Protein AF-A0AAD3VQ80-F1 (afdb_monomer)

pLDDT: mean 90.01, std 14.33, range [33.12, 98.69]

Sequence (110 aa):
SYTSGEGLGMPLVVLVNGGSASASEILAGAIQDREVGPLVGTTTFGKGLVQGAYTLEDGSVVKVTVAEYLTPNGRAINGVGLEPDFFVEGDEAQLDKAIELARAALQKGA

Radius of gyration: 17.24 Å; Cα contacts (8 Å, |Δi|>4): 193; chains: 1; bounding box: 46×36×46 Å

Nearest PDB structures (foldseek):
  8sxe-assembly1_B  TM=8.745E-01  e=1.201E-08  Pseudomonas aeruginosa
  8sxf-assembly1_B  TM=8.715E-01  e=9.259E-09  Pseudomonas aeruginosa
  8sxf-assembly1_A  TM=7.511E-01  e=2.211E-09  Pseudomonas aeruginosa
  4c2g-assembly1_A-2  TM=9.027E-01  e=7.433E-08  Bacillus subtilis subsp. subtilis str. 168
  4c2c-assembly1_A  TM=9.056E-01  e=1.029E-07  Bacillus subtilis subsp. subtilis str. 168

Secondary structure (DSSP, 8-state):
--------SS---EEE-TT--THHHHHHHHHHHTTSS-EEES------EEEEEEE-TTS-EEEEEEEE-B-TT--B-TTT-PPPSEE--SHHHHHHHHHHHHHHHHHH--

Solvent-accessible surface area (backbone atoms only — not comparable to full-atom values): 6327 Å² total; per-residue (Å²): 135,96,81,80,74,76,66,90,86,59,71,47,64,42,82,45,29,60,83,36,44,39,72,56,44,53,50,51,37,39,33,44,68,66,70,58,26,53,33,33,10,38,49,23,52,17,46,20,68,42,70,48,78,45,75,46,97,88,71,50,74,49,78,42,80,78,49,72,50,57,29,85,82,64,48,68,25,55,83,65,20,51,79,37,80,40,79,36,77,58,72,66,56,29,51,53,52,42,52,55,52,37,53,54,45,53,62,70,76,104

Mean predicted aligned error: 5.68 Å

Structure (mmCIF, N/CA/C/O backbone):
data_AF-A0AAD3VQ80-F1
#
_entry.id   AF-A0AAD3VQ80-F1
#
loop_
_atom_site.group_PDB
_atom_site.id
_atom_site.type_symbol
_atom_site.label_atom_id
_atom_site.label_alt_id
_atom_site.label_comp_id
_atom_site.label_asym_id
_atom_site.label_entity_id
_atom_site.label_seq_id
_atom_site.pdbx_PDB_ins_code
_atom_site.Cartn_x
_atom_site.Cartn_y
_atom_site.Cartn_z
_atom_site.occupancy
_atom_site.B_iso_or_equiv
_atom_site.auth_seq_id
_atom_site.auth_comp_id
_atom_site.auth_asym_id
_atom_site.auth_atom_id
_atom_site.pdbx_PDB_model_num
ATOM 1 N N . SER A 1 1 ? -3.872 -24.214 -2.250 1.00 34.94 1 SER A N 1
ATOM 2 C CA . SER A 1 1 ? -5.035 -23.334 -2.035 1.00 34.94 1 SER A CA 1
ATOM 3 C C . SER A 1 1 ? -4.625 -22.307 -0.994 1.00 34.94 1 SER A C 1
ATOM 5 O O . SER A 1 1 ? -4.386 -22.705 0.135 1.00 34.94 1 SER A O 1
ATOM 7 N N . TYR A 1 2 ? -4.396 -21.045 -1.376 1.00 33.12 2 TYR A N 1
ATOM 8 C CA . TYR A 1 2 ? -3.839 -19.996 -0.494 1.00 33.12 2 TYR A CA 1
ATOM 9 C C . TYR A 1 2 ? -4.918 -19.033 0.036 1.00 33.12 2 TYR A C 1
ATOM 11 O O . TYR A 1 2 ? -4.643 -17.875 0.339 1.00 33.12 2 TYR A O 1
ATOM 19 N N . THR A 1 3 ? -6.171 -19.482 0.106 1.00 37.81 3 THR A N 1
ATOM 20 C CA . THR A 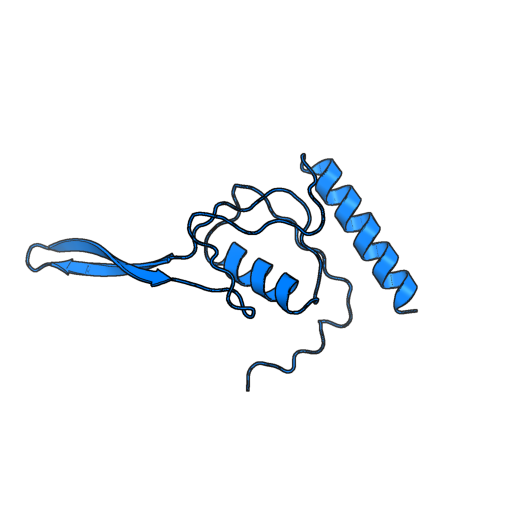1 3 ? -7.329 -18.624 0.400 1.00 37.81 3 THR A CA 1
ATOM 21 C C . THR A 1 3 ? -8.288 -19.280 1.383 1.00 37.81 3 THR A C 1
ATOM 23 O O . THR A 1 3 ? -9.458 -19.494 1.084 1.00 37.81 3 THR A O 1
ATOM 26 N N . SER A 1 4 ? -7.781 -19.596 2.568 1.00 40.44 4 SER A N 1
ATOM 27 C CA . SER A 1 4 ? -8.604 -19.848 3.754 1.00 40.44 4 SER A CA 1
ATOM 28 C C . SER A 1 4 ? -7.808 -19.457 4.999 1.00 40.44 4 SER A C 1
ATOM 30 O O . SER A 1 4 ? -7.483 -20.292 5.836 1.00 40.44 4 SER A O 1
ATOM 32 N N . GLY A 1 5 ? -7.379 -18.199 5.063 1.00 46.38 5 GLY A N 1
ATOM 33 C CA . GLY A 1 5 ? -6.947 -17.630 6.329 1.00 46.38 5 GLY A CA 1
ATOM 34 C C . GLY A 1 5 ? -8.177 -17.030 6.977 1.00 46.38 5 GLY A C 1
ATOM 35 O O . GLY A 1 5 ? -8.582 -15.943 6.576 1.00 46.38 5 GLY A O 1
ATOM 36 N N . GLU A 1 6 ? -8.771 -17.721 7.951 1.00 58.44 6 GLU A N 1
ATOM 37 C CA . GLU A 1 6 ? -9.395 -16.983 9.049 1.00 58.44 6 GLU A CA 1
ATOM 38 C C . GLU A 1 6 ? -8.351 -15.949 9.499 1.00 58.44 6 GLU A C 1
ATOM 40 O O . GLU A 1 6 ? -7.162 -16.277 9.600 1.00 58.44 6 GLU A O 1
ATOM 45 N N . GLY A 1 7 ? -8.745 -14.680 9.650 1.00 59.50 7 GLY A N 1
ATOM 46 C CA . GLY A 1 7 ? -7.839 -13.655 10.173 1.00 59.50 7 GLY A CA 1
ATOM 47 C C . GLY A 1 7 ? -7.192 -14.131 11.479 1.00 59.50 7 GLY A C 1
ATOM 48 O O . GLY A 1 7 ? -7.654 -15.092 12.086 1.00 59.50 7 GLY A O 1
ATOM 49 N N . LEU A 1 8 ? -6.136 -13.462 11.948 1.00 68.06 8 LEU A N 1
ATOM 50 C CA . LEU A 1 8 ? -5.342 -13.877 13.123 1.00 68.06 8 LEU A CA 1
ATOM 51 C C . LEU A 1 8 ? -6.133 -14.010 14.453 1.00 68.06 8 LEU A C 1
ATOM 53 O O . LEU A 1 8 ? -5.525 -14.168 15.506 1.00 68.06 8 LEU A O 1
ATOM 57 N N . GLY A 1 9 ? -7.466 -13.905 14.444 1.00 74.12 9 GLY A N 1
ATOM 58 C CA . GLY A 1 9 ? -8.322 -13.880 15.628 1.00 74.12 9 GLY A CA 1
ATOM 59 C C . GLY A 1 9 ? -8.123 -12.614 16.457 1.00 74.12 9 GLY A C 1
ATOM 60 O O . GLY A 1 9 ? -8.531 -12.555 17.612 1.00 74.12 9 GLY A O 1
ATOM 61 N N . MET A 1 10 ? -7.460 -11.609 15.883 1.00 83.00 10 MET A N 1
ATOM 62 C CA . MET A 1 10 ? -7.066 -10.374 16.542 1.00 83.00 10 MET A CA 1
ATOM 63 C C . MET A 1 10 ? -7.409 -9.188 15.640 1.00 83.00 10 MET A C 1
ATOM 65 O O . MET A 1 10 ? -7.295 -9.309 14.416 1.00 83.00 10 MET A O 1
ATOM 69 N N . PRO A 1 11 ? -7.787 -8.035 16.217 1.00 89.19 11 PRO A N 1
ATOM 70 C CA . PRO A 1 11 ? -7.934 -6.811 15.450 1.00 89.19 11 PRO A CA 1
ATOM 71 C C . PRO A 1 11 ? -6.638 -6.455 14.730 1.00 89.19 11 PRO A C 1
ATOM 73 O O . PRO A 1 11 ? -5.563 -6.438 15.333 1.00 89.19 11 PRO A O 1
ATOM 76 N N . LEU A 1 12 ? -6.770 -6.108 13.457 1.00 92.69 12 LEU A N 1
ATOM 77 C CA . LEU A 1 12 ? -5.693 -5.618 12.617 1.00 92.69 12 LEU A CA 1
ATOM 78 C C . LEU A 1 12 ? -6.094 -4.253 12.065 1.00 92.69 12 LEU A C 1
ATOM 80 O O . LEU A 1 12 ? -7.188 -4.103 11.532 1.00 92.69 12 LEU A O 1
ATOM 84 N N . VAL A 1 13 ? -5.198 -3.278 12.173 1.00 96.38 13 VAL A N 1
ATOM 85 C CA . VAL A 1 13 ? -5.283 -1.983 11.489 1.00 96.38 13 VAL A CA 1
ATOM 86 C C . VAL A 1 13 ? -3.917 -1.721 10.873 1.00 96.38 13 VAL A C 1
ATOM 88 O O . VAL A 1 13 ? -2.899 -1.955 11.526 1.00 96.38 13 VAL A O 1
ATOM 91 N N . VAL A 1 14 ? -3.880 -1.266 9.623 1.00 97.44 14 VAL A N 1
ATOM 92 C CA . VAL A 1 14 ? -2.628 -1.021 8.899 1.00 97.44 14 VAL A CA 1
ATOM 93 C C . VAL A 1 14 ? -2.471 0.473 8.659 1.00 97.44 14 VAL A C 1
ATOM 95 O O . VAL A 1 14 ? -3.343 1.108 8.072 1.00 97.44 14 VAL A O 1
ATOM 98 N N . LEU A 1 15 ? -1.345 1.028 9.104 1.00 98.31 15 LEU A N 1
ATOM 99 C CA . LEU A 1 15 ? -0.995 2.419 8.836 1.00 98.31 15 LEU A CA 1
ATOM 100 C C . LEU A 1 15 ? -0.302 2.536 7.478 1.00 98.31 15 LEU A C 1
ATOM 102 O O . LEU A 1 15 ? 0.620 1.769 7.187 1.00 98.31 15 LEU A O 1
ATOM 106 N N . VAL A 1 16 ? -0.737 3.493 6.661 1.00 98.38 16 VAL A N 1
ATOM 107 C CA . VAL A 1 16 ? -0.196 3.744 5.321 1.00 98.38 16 VAL A CA 1
ATOM 108 C C . VAL A 1 16 ? 0.018 5.232 5.070 1.00 98.38 16 VAL A C 1
ATOM 110 O O . VAL A 1 16 ? -0.651 6.092 5.639 1.00 98.38 16 VAL A O 1
ATOM 113 N N . ASN A 1 17 ? 0.966 5.553 4.197 1.00 98.00 17 ASN A N 1
ATOM 114 C CA . ASN A 1 17 ? 1.219 6.927 3.777 1.00 98.00 17 ASN A CA 1
ATOM 115 C C . ASN A 1 17 ? 1.824 6.983 2.368 1.00 98.00 17 ASN A C 1
ATOM 117 O O . ASN A 1 17 ? 2.148 5.950 1.781 1.00 98.00 17 ASN A O 1
ATOM 121 N N . GLY A 1 18 ? 2.083 8.192 1.865 1.00 97.50 18 GLY A N 1
ATOM 122 C CA . GLY A 1 18 ? 2.717 8.409 0.556 1.00 97.50 18 GLY A CA 1
ATOM 123 C C . GLY A 1 18 ? 4.132 7.829 0.390 1.00 97.50 18 GLY A C 1
ATOM 124 O O . GLY A 1 18 ? 4.636 7.776 -0.726 1.00 97.50 18 GLY A O 1
ATOM 125 N N . GLY A 1 19 ? 4.785 7.371 1.465 1.00 96.69 19 GLY A N 1
ATOM 126 C CA . GLY A 1 19 ? 6.044 6.615 1.405 1.00 96.69 19 GLY A CA 1
ATOM 127 C C . GLY A 1 19 ? 5.857 5.097 1.276 1.00 96.69 19 GLY A C 1
ATOM 128 O O . GLY A 1 19 ? 6.812 4.373 0.993 1.00 96.69 19 GLY A O 1
ATOM 129 N N . SER A 1 20 ? 4.637 4.599 1.476 1.00 97.44 20 SER A N 1
ATOM 130 C CA . SER A 1 20 ? 4.296 3.183 1.348 1.00 97.44 20 SER A CA 1
ATOM 131 C C . SER A 1 20 ? 4.260 2.803 -0.129 1.00 97.44 20 SER A C 1
ATOM 133 O O . SER A 1 20 ? 3.442 3.320 -0.884 1.00 97.44 20 SER A O 1
ATOM 135 N N . ALA A 1 21 ? 5.168 1.922 -0.552 1.00 96.56 21 ALA A N 1
ATOM 136 C CA . ALA A 1 21 ? 5.371 1.596 -1.960 1.00 96.56 21 ALA A CA 1
ATOM 137 C C . ALA A 1 21 ? 5.641 0.097 -2.181 1.00 96.56 21 ALA A C 1
ATOM 139 O O . ALA A 1 21 ? 6.215 -0.572 -1.317 1.00 96.56 21 ALA A O 1
ATOM 140 N N . SER A 1 22 ? 5.343 -0.416 -3.378 1.00 93.88 22 SER A N 1
ATOM 141 C CA . SER A 1 22 ? 5.713 -1.773 -3.811 1.00 93.88 22 SER A CA 1
ATOM 142 C C . SER A 1 22 ? 5.055 -2.857 -2.947 1.00 93.88 22 SER A C 1
ATOM 144 O O . SER A 1 22 ? 3.841 -2.852 -2.765 1.00 93.88 22 SER A O 1
ATOM 146 N N . ALA A 1 23 ? 5.828 -3.800 -2.403 1.00 93.25 23 ALA A N 1
ATOM 147 C CA . ALA A 1 23 ? 5.324 -4.915 -1.606 1.00 93.25 23 ALA A CA 1
ATOM 148 C C . ALA A 1 23 ? 4.400 -4.484 -0.452 1.00 93.25 23 ALA A C 1
ATOM 150 O O . ALA A 1 23 ? 3.434 -5.189 -0.164 1.00 93.25 23 ALA A O 1
ATOM 151 N N . SER A 1 24 ? 4.649 -3.322 0.165 1.00 95.88 24 SER A N 1
ATOM 152 C CA . SER A 1 24 ? 3.780 -2.783 1.218 1.00 95.88 24 SER A CA 1
ATOM 153 C C . SER A 1 24 ? 2.378 -2.463 0.701 1.00 95.88 24 SER A C 1
ATOM 155 O O . SER A 1 24 ? 1.402 -2.724 1.394 1.00 95.88 24 SER A O 1
ATOM 157 N N . GLU A 1 25 ? 2.262 -1.960 -0.530 1.00 96.75 25 GLU A N 1
ATOM 158 C CA . GLU A 1 25 ? 0.969 -1.689 -1.165 1.00 96.75 25 GLU A CA 1
ATOM 159 C C . GLU A 1 25 ? 0.269 -2.994 -1.536 1.00 96.75 25 GLU A C 1
ATOM 161 O O . GLU A 1 25 ? -0.920 -3.145 -1.300 1.00 96.75 25 GLU A O 1
ATOM 166 N N . ILE A 1 26 ? 1.001 -3.991 -2.035 1.00 94.94 26 ILE A N 1
ATOM 167 C CA . ILE A 1 26 ? 0.416 -5.303 -2.352 1.00 94.94 26 ILE A CA 1
ATOM 168 C C . ILE A 1 26 ? -0.183 -5.941 -1.090 1.00 94.94 2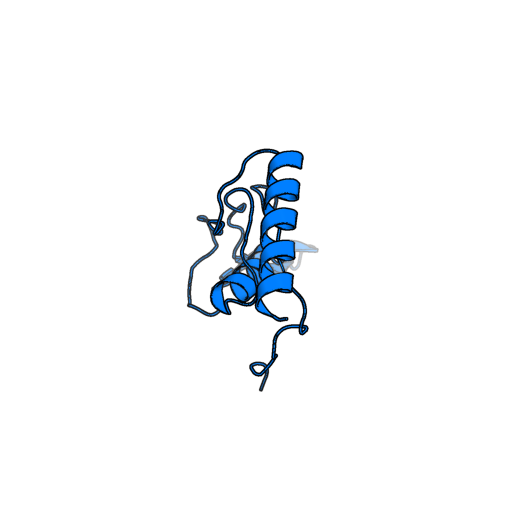6 ILE A C 1
ATOM 170 O O . ILE A 1 26 ? -1.307 -6.443 -1.120 1.00 94.94 26 ILE A O 1
ATOM 174 N N . LEU A 1 27 ? 0.548 -5.893 0.029 1.00 95.44 27 LEU A N 1
ATOM 175 C CA . LEU A 1 27 ? 0.079 -6.411 1.312 1.00 95.44 27 LEU A CA 1
ATOM 176 C C . LEU A 1 27 ? -1.122 -5.615 1.842 1.00 95.44 27 LEU A C 1
ATOM 178 O O . LEU A 1 27 ? -2.135 -6.217 2.193 1.00 95.44 27 LEU A O 1
ATOM 182 N N . ALA A 1 28 ? -1.026 -4.284 1.875 1.00 96.94 28 ALA A N 1
ATOM 183 C CA . ALA A 1 28 ? -2.102 -3.414 2.345 1.00 96.94 28 ALA A CA 1
ATOM 184 C C . ALA A 1 28 ? -3.379 -3.593 1.510 1.00 96.94 28 ALA A C 1
ATOM 186 O O . ALA A 1 28 ? -4.459 -3.779 2.063 1.00 96.94 28 ALA A O 1
ATO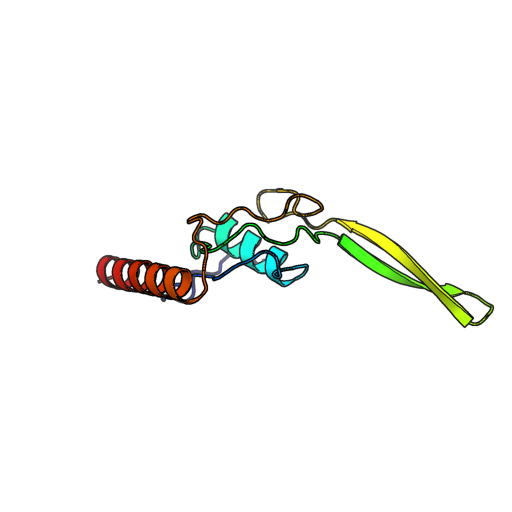M 187 N N . GLY A 1 29 ? -3.248 -3.641 0.183 1.00 96.12 29 GLY A N 1
ATOM 188 C CA . GLY A 1 29 ? -4.360 -3.868 -0.734 1.00 96.12 29 GLY A CA 1
ATOM 189 C C . GLY A 1 29 ? -4.998 -5.241 -0.547 1.00 96.12 29 GLY A C 1
ATOM 190 O O . GLY A 1 29 ? -6.217 -5.349 -0.582 1.00 96.12 29 GLY A O 1
ATOM 191 N N . ALA A 1 30 ? -4.209 -6.288 -0.284 1.00 94.75 30 ALA A N 1
ATOM 192 C CA . ALA A 1 30 ? -4.749 -7.613 0.011 1.00 94.75 30 ALA A CA 1
ATOM 193 C C . ALA A 1 30 ? -5.486 -7.676 1.358 1.00 94.75 30 ALA A C 1
ATOM 195 O O . ALA A 1 30 ? -6.505 -8.356 1.451 1.00 94.75 30 ALA A O 1
ATOM 196 N N . ILE A 1 31 ? -4.987 -6.978 2.383 1.00 94.31 31 ILE A N 1
ATOM 197 C CA . ILE A 1 31 ? -5.644 -6.868 3.693 1.00 94.31 31 ILE A CA 1
ATOM 198 C C . ILE A 1 31 ? -6.979 -6.125 3.559 1.00 94.31 31 ILE A C 1
ATOM 200 O O . ILE A 1 31 ? -7.992 -6.621 4.055 1.00 94.31 31 ILE A O 1
ATOM 204 N N . GLN A 1 32 ? -6.979 -4.996 2.843 1.00 94.81 32 GLN A N 1
ATOM 205 C CA . GLN A 1 32 ? -8.170 -4.187 2.582 1.00 94.81 32 GLN A CA 1
ATOM 206 C C . GLN A 1 32 ? -9.206 -4.966 1.759 1.00 94.81 32 GLN A C 1
ATOM 208 O O . GLN A 1 32 ? -10.354 -5.089 2.167 1.00 94.81 32 GLN A O 1
ATOM 213 N N . ASP A 1 33 ? -8.796 -5.572 0.639 1.00 94.88 33 ASP A N 1
ATOM 214 C CA . ASP A 1 33 ? -9.691 -6.310 -0.267 1.00 94.88 33 ASP A CA 1
ATOM 215 C C . ASP A 1 33 ? -10.334 -7.541 0.373 1.00 94.88 33 ASP A C 1
ATOM 217 O O . ASP A 1 33 ? -11.398 -7.981 -0.057 1.00 94.88 33 ASP A O 1
ATOM 221 N N . ARG A 1 34 ? -9.656 -8.137 1.357 1.00 92.25 34 ARG A N 1
ATOM 222 C CA . ARG A 1 34 ? -10.148 -9.296 2.108 1.00 92.25 34 ARG A CA 1
ATOM 223 C C . ARG A 1 34 ? -10.902 -8.902 3.373 1.00 92.25 34 ARG A C 1
ATOM 225 O O . ARG A 1 34 ? -11.276 -9.799 4.120 1.00 92.25 34 ARG A O 1
ATOM 232 N N . GLU A 1 35 ? -11.075 -7.604 3.624 1.00 90.62 35 GLU A N 1
ATOM 233 C CA . GLU A 1 35 ? -11.743 -7.066 4.812 1.00 90.62 35 GLU A CA 1
ATOM 234 C C . GLU A 1 35 ? -11.121 -7.577 6.131 1.00 90.62 35 GLU A C 1
ATOM 236 O O . GLU A 1 35 ? -11.790 -7.704 7.153 1.00 90.62 35 GLU A O 1
ATOM 241 N N . VAL A 1 36 ? -9.814 -7.882 6.122 1.00 90.31 36 VAL A N 1
ATOM 242 C CA . VAL A 1 36 ? -9.092 -8.416 7.297 1.00 90.31 36 VAL A CA 1
ATOM 243 C C . VAL A 1 36 ? -8.716 -7.298 8.275 1.00 90.31 36 VAL A C 1
ATOM 245 O O . VAL A 1 36 ? -8.567 -7.539 9.471 1.00 90.31 36 VAL A O 1
ATOM 248 N N . GLY A 1 37 ? -8.570 -6.069 7.783 1.00 92.31 37 GLY A N 1
ATOM 249 C CA . GLY A 1 37 ? -8.320 -4.882 8.595 1.00 92.31 37 GLY A CA 1
ATOM 250 C C . GLY A 1 37 ? -8.378 -3.609 7.749 1.00 92.31 37 GLY A C 1
ATOM 251 O O . GLY A 1 37 ? -8.070 -3.675 6.558 1.00 92.31 37 GLY A O 1
ATOM 252 N N . PRO A 1 38 ? -8.767 -2.458 8.325 1.00 96.06 38 PRO A N 1
ATOM 253 C CA . PRO A 1 38 ? -8.797 -1.206 7.590 1.00 96.06 38 PRO A CA 1
ATOM 254 C C . PRO A 1 38 ? -7.398 -0.606 7.434 1.00 96.06 38 PRO A C 1
ATOM 256 O O . PRO A 1 38 ? -6.515 -0.774 8.286 1.00 96.06 38 PRO A O 1
ATOM 259 N N . LEU A 1 39 ? -7.234 0.158 6.363 1.00 98.12 39 LEU A N 1
ATOM 260 C CA . LEU A 1 39 ? -6.119 1.059 6.136 1.00 98.12 39 LEU A CA 1
ATOM 261 C C . LEU A 1 39 ? -6.428 2.431 6.746 1.00 98.12 39 LEU A C 1
ATOM 263 O O . LEU A 1 39 ? -7.496 3.003 6.522 1.00 98.12 39 LEU A O 1
ATOM 267 N N . VAL A 1 40 ? -5.470 2.981 7.487 1.00 98.69 40 VAL A N 1
ATOM 268 C CA . VAL A 1 40 ? -5.545 4.323 8.076 1.00 98.69 40 VAL A CA 1
ATOM 269 C C . VAL A 1 40 ? -4.335 5.123 7.621 1.00 98.69 40 VAL A C 1
ATOM 271 O O . VAL A 1 40 ? -3.203 4.664 7.754 1.00 98.69 40 VAL A O 1
ATOM 274 N N . GLY A 1 41 ? -4.566 6.330 7.117 1.00 98.50 41 GLY A N 1
ATOM 275 C CA . GLY A 1 41 ? -3.496 7.277 6.840 1.00 98.50 41 GLY A CA 1
ATOM 276 C C . GLY A 1 41 ? -3.696 8.061 5.559 1.00 98.50 41 GLY A C 1
ATOM 277 O O . GLY A 1 41 ? -4.756 8.647 5.378 1.00 98.50 41 GLY A O 1
ATOM 278 N N . THR A 1 42 ? -2.699 8.111 4.679 1.00 98.56 42 THR A N 1
ATOM 279 C CA . THR A 1 42 ? -2.804 8.830 3.394 1.00 98.56 42 THR A CA 1
ATOM 280 C C . THR A 1 42 ? -2.601 7.898 2.207 1.00 98.56 42 THR A C 1
ATOM 282 O O . THR A 1 42 ? -2.098 6.784 2.365 1.00 98.56 42 THR A O 1
ATOM 285 N N . THR A 1 43 ? -3.010 8.344 1.015 1.00 98.25 43 THR A N 1
ATOM 286 C CA . THR A 1 43 ? -2.856 7.573 -0.225 1.00 98.25 43 THR A CA 1
ATOM 287 C C . THR A 1 43 ? -1.410 7.120 -0.413 1.00 98.25 43 THR A C 1
ATOM 289 O O . THR A 1 43 ? -0.476 7.908 -0.238 1.00 98.25 43 THR A O 1
ATOM 292 N N . THR A 1 44 ? -1.227 5.842 -0.749 1.00 98.31 44 THR A N 1
ATOM 293 C CA . THR A 1 44 ? 0.105 5.253 -0.942 1.00 98.31 44 THR A CA 1
ATOM 294 C C . THR A 1 44 ? 0.783 5.754 -2.216 1.00 98.31 44 THR A C 1
ATOM 296 O O . THR A 1 44 ? 0.182 6.443 -3.036 1.00 98.31 44 THR A O 1
ATOM 299 N N . PHE A 1 45 ? 2.061 5.416 -2.392 1.00 98.00 45 PHE A N 1
ATOM 300 C CA . PHE A 1 45 ? 2.890 5.962 -3.468 1.00 98.00 45 PHE A CA 1
ATOM 301 C C . PHE A 1 45 ? 2.399 5.610 -4.885 1.00 98.00 45 PHE A C 1
ATOM 303 O O . PHE A 1 45 ? 2.564 6.399 -5.812 1.00 98.00 45 PHE A O 1
ATOM 310 N N . GLY A 1 46 ? 1.858 4.409 -5.084 1.00 96.62 46 GLY A N 1
ATOM 311 C CA . GLY A 1 46 ? 1.422 3.907 -6.382 1.00 96.62 46 GLY A CA 1
ATOM 312 C C . GLY A 1 46 ? 2.515 3.208 -7.183 1.00 96.62 46 GLY A C 1
ATOM 313 O O . GLY A 1 46 ? 2.595 3.379 -8.398 1.00 96.62 46 GLY A O 1
ATOM 314 N N . LYS A 1 47 ? 3.379 2.409 -6.545 1.00 94.12 47 LYS A N 1
ATOM 315 C CA . LYS A 1 47 ? 4.398 1.604 -7.240 1.00 94.12 47 LYS A CA 1
ATOM 316 C C . LYS A 1 47 ? 3.938 0.152 -7.356 1.00 94.12 47 LYS A C 1
ATOM 318 O O . LYS A 1 47 ? 4.373 -0.721 -6.612 1.00 94.12 47 LYS A O 1
ATOM 323 N N . GLY A 1 48 ? 3.124 -0.119 -8.370 1.00 90.81 48 GLY A N 1
ATOM 324 C CA . GLY A 1 48 ? 2.571 -1.448 -8.649 1.00 90.81 48 GLY A CA 1
ATOM 325 C C . GLY A 1 48 ? 3.348 -2.279 -9.674 1.00 90.81 48 GLY A C 1
ATOM 326 O O . GLY A 1 48 ? 2.746 -3.136 -10.302 1.00 90.81 48 GLY A O 1
ATOM 327 N N . LEU A 1 49 ? 4.640 -2.037 -9.918 1.00 93.00 49 LEU A N 1
ATOM 328 C CA . LEU A 1 49 ? 5.367 -2.667 -11.036 1.00 93.00 49 LEU A CA 1
ATOM 329 C C . LEU A 1 49 ? 6.410 -3.695 -10.594 1.00 93.00 49 LEU A C 1
ATOM 331 O O . LEU A 1 49 ? 7.170 -3.469 -9.649 1.00 93.00 49 LEU A O 1
ATOM 335 N N . VAL A 1 50 ? 6.519 -4.782 -11.362 1.00 90.19 50 VAL A N 1
ATOM 336 C CA . VAL A 1 50 ? 7.634 -5.736 -11.302 1.00 90.19 50 VAL A CA 1
ATOM 337 C C . VAL A 1 50 ? 8.680 -5.336 -12.326 1.00 90.19 50 VAL A C 1
ATOM 339 O O . VAL A 1 50 ? 8.381 -5.217 -13.516 1.00 90.19 50 VAL A O 1
ATOM 342 N N . GLN A 1 51 ? 9.923 -5.178 -11.878 1.00 90.88 51 GLN A N 1
ATOM 343 C CA . GLN A 1 51 ? 11.050 -4.903 -12.761 1.00 90.88 51 GLN A CA 1
ATOM 344 C C . GLN A 1 51 ? 12.020 -6.084 -12.766 1.00 90.88 51 GLN A C 1
ATOM 346 O O . GLN A 1 51 ? 12.470 -6.525 -11.709 1.00 90.88 51 GLN A O 1
ATOM 351 N N . GLY A 1 52 ? 12.346 -6.574 -13.960 1.00 92.62 52 GLY A N 1
ATOM 352 C CA . GLY A 1 52 ? 13.434 -7.518 -14.192 1.00 92.62 52 GLY A CA 1
ATOM 353 C C . GLY A 1 52 ? 14.726 -6.772 -14.516 1.00 92.62 52 GLY A C 1
ATOM 354 O O . GLY A 1 52 ? 14.695 -5.746 -15.197 1.00 92.62 52 GLY A O 1
ATOM 355 N N . ALA A 1 53 ? 15.857 -7.274 -14.025 1.00 94.94 53 ALA A N 1
ATOM 356 C CA . ALA A 1 53 ? 17.184 -6.786 -14.386 1.00 94.94 53 ALA A CA 1
ATOM 357 C C . ALA A 1 53 ? 17.850 -7.785 -15.337 1.00 94.94 53 ALA A C 1
ATOM 359 O O . ALA A 1 53 ? 17.944 -8.970 -15.019 1.00 94.94 53 ALA A O 1
ATOM 360 N N . TYR A 1 54 ? 18.310 -7.298 -16.485 1.00 96.00 54 TYR A N 1
ATOM 361 C CA . TYR A 1 54 ? 18.917 -8.099 -17.543 1.00 96.00 54 TYR A CA 1
ATOM 362 C C . TYR A 1 54 ? 20.316 -7.566 -17.828 1.00 96.00 54 TYR A C 1
ATOM 364 O O . TYR A 1 54 ? 20.475 -6.395 -18.176 1.00 96.00 54 TYR A O 1
ATOM 372 N N . THR A 1 55 ? 21.325 -8.413 -17.653 1.00 97.06 55 THR A N 1
ATOM 373 C CA . THR A 1 55 ? 22.721 -8.067 -17.935 1.00 97.06 55 THR A CA 1
ATOM 374 C C . THR A 1 55 ? 23.002 -8.227 -19.428 1.00 97.06 55 THR A C 1
ATOM 376 O O . THR A 1 55 ? 22.641 -9.249 -20.011 1.00 97.06 55 THR A O 1
ATOM 379 N N . LEU A 1 56 ? 23.629 -7.223 -20.040 1.00 96.69 56 LEU A N 1
ATOM 380 C CA . LEU A 1 56 ? 24.052 -7.232 -21.440 1.00 96.69 56 LEU A CA 1
ATOM 381 C C . LEU A 1 56 ? 25.471 -7.803 -21.588 1.00 96.69 56 LEU A C 1
ATOM 383 O O . LEU A 1 56 ? 26.197 -7.971 -20.609 1.00 96.69 56 LEU A O 1
ATOM 387 N N . GLU A 1 57 ? 25.873 -8.090 -22.828 1.00 96.31 57 GLU A N 1
ATOM 388 C CA . GLU A 1 57 ? 27.179 -8.694 -23.145 1.00 96.31 57 GLU A CA 1
ATOM 389 C C . GLU A 1 57 ? 28.374 -7.839 -22.693 1.00 96.31 57 GLU A C 1
ATOM 391 O O . GLU A 1 57 ? 29.425 -8.377 -22.352 1.00 96.31 57 GLU A O 1
ATOM 396 N N . ASP A 1 58 ? 28.209 -6.517 -22.638 1.00 96.31 58 ASP A N 1
ATOM 397 C CA . ASP A 1 58 ? 29.227 -5.564 -22.181 1.00 96.31 58 ASP A CA 1
ATOM 398 C C . ASP A 1 58 ? 29.264 -5.381 -20.649 1.00 96.31 58 ASP A C 1
ATOM 400 O O . ASP A 1 58 ? 30.041 -4.575 -20.134 1.00 96.31 58 ASP A O 1
ATOM 404 N N . GLY A 1 59 ? 28.432 -6.121 -19.908 1.00 95.12 59 GLY A N 1
ATOM 405 C CA . GLY A 1 59 ? 28.318 -6.046 -18.451 1.00 95.12 59 GLY A CA 1
ATOM 406 C C . GLY A 1 59 ? 27.397 -4.937 -17.930 1.00 95.12 59 GLY A C 1
ATOM 407 O O . GLY A 1 59 ? 27.206 -4.834 -16.716 1.00 95.12 59 GLY A O 1
ATOM 408 N N . SER A 1 60 ? 26.795 -4.124 -18.804 1.00 96.88 60 SER A N 1
ATOM 409 C CA . SER A 1 60 ? 25.752 -3.172 -18.408 1.00 96.88 60 SER A CA 1
ATOM 410 C C . SER A 1 60 ? 24.445 -3.888 -18.023 1.00 96.88 60 SER A C 1
ATOM 412 O O . SER A 1 60 ? 24.247 -5.066 -18.324 1.00 96.88 60 SER A O 1
ATOM 414 N N . VAL A 1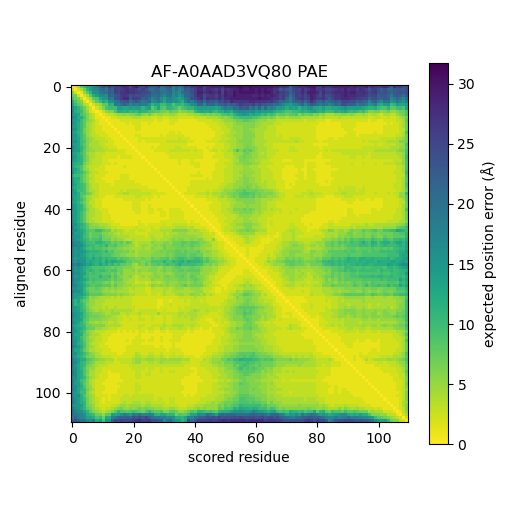 61 ? 23.542 -3.198 -17.314 1.00 96.88 61 VAL A N 1
ATOM 415 C CA . VAL A 1 61 ? 22.266 -3.771 -16.843 1.00 96.88 61 VAL A CA 1
ATOM 416 C C . VAL A 1 61 ? 21.094 -2.920 -17.304 1.00 96.88 61 VAL A C 1
ATOM 418 O O . VAL A 1 61 ? 21.027 -1.724 -17.017 1.00 96.88 61 VAL A O 1
ATOM 421 N N . VAL A 1 62 ? 20.116 -3.565 -17.932 1.00 96.00 62 VAL A N 1
ATOM 422 C CA . VAL A 1 62 ? 18.832 -2.959 -18.285 1.00 96.00 62 VAL A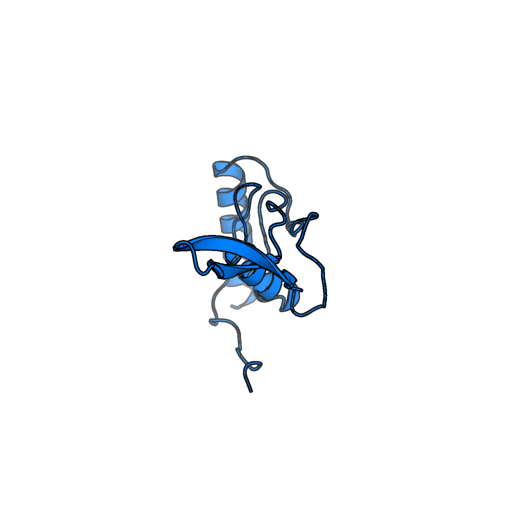 CA 1
ATOM 423 C C . VAL A 1 62 ? 17.779 -3.393 -17.274 1.00 96.00 62 VAL A C 1
ATOM 425 O O . VAL A 1 62 ? 17.599 -4.582 -17.015 1.00 96.00 62 VAL A O 1
ATOM 428 N N . LYS A 1 63 ? 17.056 -2.424 -16.706 1.00 94.69 63 LYS A N 1
ATOM 429 C CA . LYS A 1 63 ? 15.862 -2.684 -15.895 1.00 94.69 63 LYS A CA 1
ATOM 430 C C . LYS A 1 63 ? 14.623 -2.503 -16.758 1.00 94.69 63 LYS A C 1
ATOM 432 O O . LYS A 1 63 ? 14.380 -1.405 -17.249 1.00 94.69 63 LYS A O 1
ATOM 437 N N . VAL A 1 64 ? 13.841 -3.564 -16.917 1.00 94.38 64 VAL A N 1
ATOM 438 C CA . VAL A 1 64 ? 12.621 -3.565 -17.733 1.00 94.38 64 VAL A CA 1
ATOM 439 C C . VAL A 1 64 ? 11.430 -3.883 -16.845 1.00 94.38 64 VAL A C 1
ATOM 441 O O . VAL A 1 64 ? 11.488 -4.801 -16.029 1.00 94.38 64 VAL A O 1
ATOM 444 N N . THR A 1 65 ? 10.347 -3.126 -16.995 1.00 91.94 65 THR A N 1
ATOM 445 C CA . THR A 1 65 ? 9.060 -3.465 -16.380 1.00 91.94 65 THR A CA 1
ATOM 446 C C . THR A 1 65 ? 8.471 -4.670 -17.101 1.00 91.94 65 THR A C 1
ATOM 448 O O . THR A 1 65 ? 8.255 -4.618 -18.308 1.00 91.94 65 THR A O 1
ATOM 451 N N . VAL A 1 66 ? 8.225 -5.750 -16.364 1.00 93.69 66 VAL A N 1
ATOM 452 C CA . VAL A 1 66 ? 7.778 -7.034 -16.931 1.00 93.69 66 VAL A CA 1
ATOM 453 C C . VAL A 1 66 ? 6.353 -7.397 -16.541 1.00 93.69 66 VAL A C 1
ATOM 455 O O . VAL A 1 66 ? 5.735 -8.225 -17.203 1.00 93.69 66 VAL A O 1
ATOM 458 N N . ALA A 1 67 ? 5.833 -6.796 -15.471 1.00 91.44 67 ALA A N 1
ATOM 459 C CA . ALA A 1 67 ? 4.474 -7.025 -15.010 1.00 91.44 67 ALA A CA 1
ATOM 460 C C . ALA A 1 67 ? 3.971 -5.864 -14.148 1.00 91.44 67 ALA A C 1
ATOM 462 O O . ALA A 1 67 ? 4.752 -5.056 -13.634 1.00 91.44 67 ALA A O 1
ATOM 463 N N . GLU A 1 68 ? 2.657 -5.847 -13.960 1.00 91.56 68 GLU A N 1
ATOM 464 C CA . GLU A 1 68 ? 1.940 -4.989 -13.028 1.00 91.56 68 GLU A CA 1
ATOM 465 C C . GLU A 1 68 ? 1.229 -5.856 -11.982 1.00 91.56 68 GLU A C 1
ATOM 467 O O . GLU A 1 68 ? 0.698 -6.923 -12.293 1.00 91.56 68 GLU A O 1
ATOM 472 N N . TYR A 1 69 ? 1.242 -5.399 -10.735 1.00 88.19 69 TYR A N 1
ATOM 473 C CA . TYR A 1 69 ? 0.497 -5.986 -9.638 1.00 88.19 69 TYR A CA 1
ATOM 474 C C . TYR A 1 69 ? -0.890 -5.369 -9.543 1.00 88.19 69 TYR A C 1
ATOM 476 O O . TYR A 1 69 ? -1.045 -4.148 -9.486 1.00 88.19 69 TYR A O 1
ATOM 484 N N . LEU A 1 70 ? -1.877 -6.252 -9.429 1.00 92.19 70 LEU A N 1
ATOM 485 C CA . LEU A 1 70 ? -3.241 -5.913 -9.063 1.00 92.19 70 LEU A CA 1
ATOM 486 C C . LEU A 1 70 ? -3.529 -6.441 -7.658 1.00 92.19 70 LEU A C 1
ATOM 488 O O . LEU A 1 70 ? -2.994 -7.478 -7.250 1.00 92.19 70 LEU A O 1
ATOM 492 N N . THR A 1 71 ? -4.388 -5.745 -6.921 1.00 93.25 71 THR A N 1
ATOM 493 C CA . THR A 1 71 ? -4.922 -6.263 -5.656 1.00 93.25 71 THR A CA 1
ATOM 494 C C . THR A 1 71 ? -5.809 -7.499 -5.913 1.00 93.25 71 THR A C 1
ATOM 496 O O . THR A 1 71 ? -6.189 -7.748 -7.062 1.00 93.25 71 THR A O 1
ATOM 499 N N . PRO A 1 72 ? -6.174 -8.304 -4.894 1.00 92.19 72 PRO A N 1
ATOM 500 C CA . PRO A 1 72 ? -7.068 -9.454 -5.080 1.00 92.19 72 PRO A CA 1
ATOM 501 C C . PRO A 1 72 ? -8.397 -9.149 -5.794 1.00 92.19 72 PRO A C 1
ATOM 503 O O . PRO A 1 72 ? -8.888 -10.004 -6.527 1.00 92.19 72 PRO A O 1
ATOM 506 N N . ASN A 1 73 ? -8.941 -7.941 -5.631 1.00 93.44 73 ASN A N 1
ATOM 507 C CA . ASN A 1 73 ? -10.148 -7.458 -6.313 1.00 93.44 73 ASN A CA 1
ATOM 508 C C . ASN A 1 73 ? -9.863 -6.831 -7.693 1.00 93.44 73 ASN A C 1
ATOM 510 O O . ASN A 1 73 ? -10.756 -6.250 -8.305 1.00 93.44 73 ASN A O 1
ATOM 514 N N . GLY A 1 74 ? -8.632 -6.932 -8.198 1.00 91.94 74 GLY A N 1
ATOM 515 C CA . GLY A 1 74 ? -8.244 -6.452 -9.523 1.00 91.94 74 GLY A CA 1
ATOM 516 C C . GLY A 1 74 ? -7.953 -4.952 -9.608 1.00 91.94 74 GLY A C 1
ATOM 517 O O . GLY A 1 74 ? -7.889 -4.424 -10.717 1.00 91.94 74 GLY A O 1
ATOM 518 N N . ARG A 1 75 ? -7.773 -4.245 -8.480 1.00 92.31 75 ARG A N 1
ATOM 519 C CA . ARG A 1 75 ? -7.443 -2.811 -8.506 1.00 92.31 75 ARG A CA 1
ATOM 520 C C . ARG A 1 75 ? -5.998 -2.611 -8.951 1.00 92.31 75 ARG A C 1
ATOM 522 O O . ARG A 1 75 ? -5.093 -3.266 -8.431 1.00 92.31 75 ARG A O 1
ATOM 529 N N . ALA A 1 76 ? -5.789 -1.690 -9.886 1.00 92.50 76 ALA A N 1
ATOM 530 C CA . ALA A 1 76 ? -4.457 -1.247 -10.273 1.00 92.50 76 ALA A CA 1
ATOM 531 C C . ALA A 1 76 ? -3.881 -0.323 -9.196 1.00 92.50 76 ALA A C 1
ATOM 533 O O . ALA A 1 76 ? -4.548 0.608 -8.749 1.00 92.50 76 ALA A O 1
ATOM 534 N N . ILE A 1 77 ? -2.641 -0.591 -8.787 1.00 93.94 77 ILE A N 1
ATOM 535 C CA . ILE A 1 77 ? -1.916 0.225 -7.801 1.00 93.94 77 ILE A CA 1
ATOM 536 C C . ILE A 1 77 ? -1.021 1.241 -8.519 1.00 93.94 77 ILE A C 1
ATOM 538 O O . ILE A 1 77 ? -0.787 2.343 -8.026 1.00 93.94 77 ILE A O 1
ATOM 542 N N . ASN A 1 78 ? -0.488 0.878 -9.688 1.00 95.12 78 ASN A N 1
ATOM 543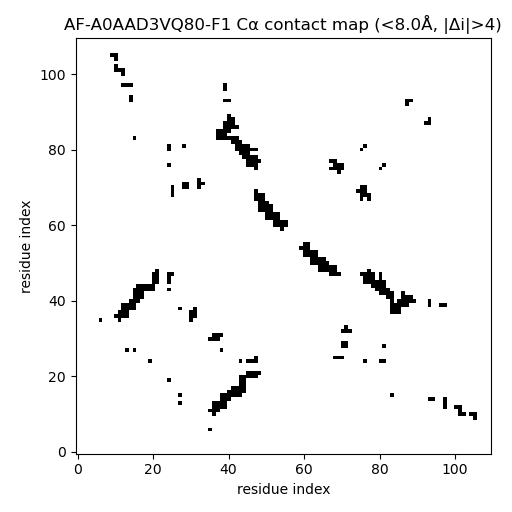 C CA . ASN A 1 78 ? 0.538 1.666 -10.351 1.00 95.12 78 ASN A CA 1
ATOM 544 C C . ASN A 1 78 ? 0.019 3.043 -10.800 1.00 95.12 78 ASN A C 1
ATOM 546 O O . ASN A 1 78 ? -0.971 3.142 -11.518 1.00 95.12 78 ASN A O 1
ATOM 550 N N . GLY A 1 79 ? 0.712 4.107 -10.396 1.00 93.31 79 GLY A N 1
A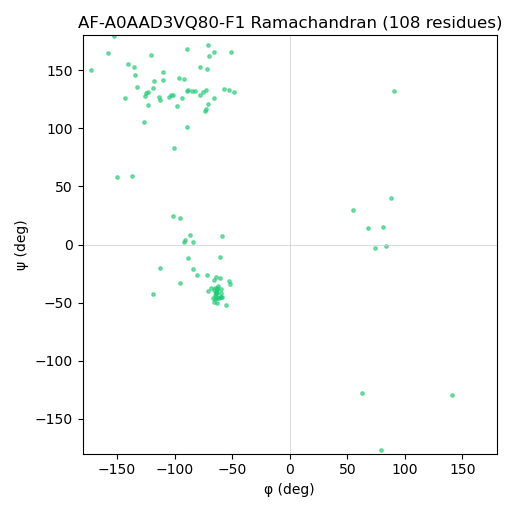TOM 551 C CA . GLY A 1 79 ? 0.368 5.493 -10.722 1.00 93.31 79 GLY A CA 1
ATOM 552 C C . GLY A 1 79 ? -0.839 6.065 -9.970 1.00 93.31 79 GLY A C 1
ATOM 553 O O . GLY A 1 79 ? -1.134 7.244 -10.147 1.00 93.31 79 GLY A O 1
ATOM 554 N N . VAL A 1 80 ? -1.517 5.263 -9.143 1.00 95.06 80 VAL A N 1
ATOM 555 C CA . VAL A 1 80 ? -2.718 5.670 -8.390 1.00 95.06 80 VAL A CA 1
ATOM 556 C C . VAL A 1 80 ? -2.493 5.567 -6.882 1.00 95.06 80 VAL A C 1
ATOM 558 O O . VAL A 1 80 ? -2.872 6.474 -6.146 1.00 95.06 80 VAL A O 1
ATOM 561 N N . GLY A 1 81 ? -1.854 4.487 -6.428 1.00 96.50 81 GLY A N 1
ATOM 562 C CA . GLY A 1 81 ? -1.772 4.140 -5.013 1.00 96.50 81 GLY A CA 1
ATOM 563 C C . GLY A 1 81 ? -3.050 3.482 -4.496 1.00 96.50 81 GLY A C 1
ATOM 564 O O . GLY A 1 81 ? -3.993 3.204 -5.237 1.00 96.50 81 GLY A O 1
ATOM 565 N N . LEU A 1 82 ? -3.058 3.202 -3.201 1.00 97.38 82 LEU A N 1
ATOM 566 C CA . LEU A 1 82 ? -4.200 2.721 -2.445 1.00 97.38 82 LEU A CA 1
ATOM 567 C C . LEU A 1 82 ? -4.769 3.869 -1.629 1.00 97.38 82 LEU A C 1
ATOM 569 O O . LEU A 1 82 ? -4.044 4.522 -0.876 1.00 97.38 82 LEU A O 1
ATOM 573 N N . GLU A 1 83 ? -6.072 4.076 -1.758 1.00 97.62 83 GLU A N 1
ATOM 574 C CA . GLU A 1 83 ? -6.823 4.967 -0.886 1.00 97.62 83 GLU A CA 1
ATOM 575 C C . GLU A 1 83 ? -7.097 4.262 0.456 1.00 97.62 83 GLU A C 1
ATOM 577 O O . GLU A 1 83 ? -7.565 3.113 0.460 1.00 97.62 83 GLU A O 1
ATOM 582 N N . PRO A 1 84 ? -6.782 4.901 1.596 1.00 97.88 84 PRO A N 1
ATOM 583 C CA . PRO A 1 84 ? -7.072 4.333 2.904 1.00 97.88 84 PRO A CA 1
ATOM 584 C C . PRO A 1 84 ? -8.578 4.363 3.196 1.00 97.88 84 PRO A C 1
ATOM 586 O O . PRO A 1 84 ? -9.279 5.273 2.762 1.00 97.88 84 PRO A O 1
ATOM 589 N N . ASP A 1 85 ? -9.071 3.421 4.004 1.00 98.31 85 ASP A N 1
ATOM 590 C CA . ASP A 1 85 ? -10.471 3.427 4.462 1.00 98.31 85 ASP A CA 1
ATOM 591 C C . ASP A 1 85 ? -10.762 4.633 5.369 1.00 98.31 85 ASP A C 1
ATOM 593 O O . ASP A 1 85 ? -11.875 5.159 5.398 1.00 98.31 85 ASP A O 1
ATO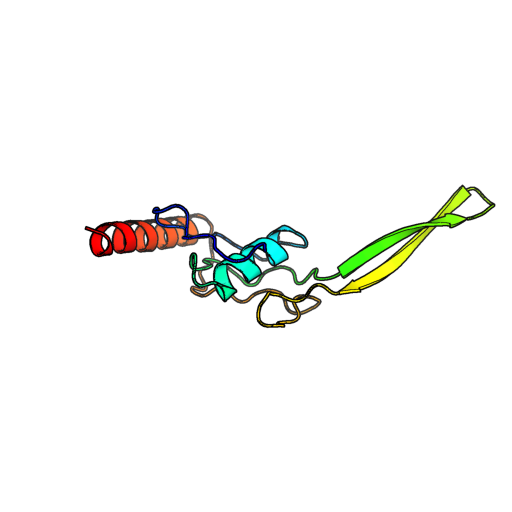M 597 N N . PHE A 1 86 ? -9.741 5.086 6.104 1.00 98.12 86 PHE A N 1
ATOM 598 C CA . PHE A 1 86 ? -9.782 6.297 6.915 1.00 98.12 86 PHE A CA 1
ATOM 599 C C . PHE A 1 86 ? -8.619 7.214 6.547 1.00 98.12 86 PHE A C 1
ATOM 601 O O . PHE A 1 86 ? -7.473 6.975 6.939 1.00 98.12 86 PHE A O 1
ATOM 608 N N . PHE A 1 87 ? -8.927 8.288 5.821 1.00 98.31 87 PHE A N 1
ATOM 609 C CA . PHE A 1 87 ? -7.942 9.314 5.507 1.00 98.31 87 PHE A CA 1
ATOM 610 C C . PHE A 1 87 ? -7.614 10.147 6.754 1.00 98.31 87 PHE A C 1
ATOM 612 O O . PHE A 1 87 ? -8.487 10.817 7.309 1.00 98.31 87 PHE A O 1
ATOM 619 N N . VAL A 1 88 ? -6.360 10.094 7.200 1.00 98.06 88 VAL A N 1
ATOM 620 C CA . VAL A 1 88 ? -5.849 10.800 8.380 1.00 98.06 88 VAL A CA 1
ATOM 621 C C . VAL A 1 88 ? -4.420 11.263 8.108 1.00 98.06 88 VAL A C 1
ATOM 623 O O . VAL A 1 88 ? -3.546 10.464 7.769 1.00 98.06 88 VAL A O 1
ATOM 626 N N . GLU A 1 89 ? -4.160 12.553 8.288 1.00 97.00 89 GLU A N 1
ATOM 627 C CA . GLU A 1 89 ? -2.817 13.125 8.178 1.00 97.00 89 GLU A CA 1
ATOM 628 C C . GLU A 1 89 ? -2.156 13.254 9.553 1.00 97.00 89 GLU A C 1
ATOM 630 O O . GLU A 1 89 ? -2.809 13.599 10.537 1.00 97.00 89 GLU A O 1
ATOM 635 N N . GLY A 1 90 ? -0.842 13.022 9.599 1.00 95.62 90 GLY A N 1
ATOM 636 C CA . GLY A 1 90 ? -0.030 13.125 10.812 1.00 95.62 90 GLY A CA 1
ATOM 637 C C . GLY A 1 90 ? 0.071 11.812 11.591 1.00 95.62 90 GLY A C 1
ATOM 638 O O . GLY A 1 90 ? -0.928 11.151 11.865 1.00 95.62 90 GLY A O 1
ATOM 639 N N . ASP A 1 91 ? 1.297 11.455 11.971 1.00 93.56 91 ASP A N 1
ATOM 640 C CA . ASP A 1 91 ? 1.620 10.152 12.567 1.00 93.56 91 ASP A CA 1
ATOM 641 C C . ASP A 1 91 ? 0.856 9.884 13.876 1.00 93.56 91 ASP A C 1
ATOM 643 O O . ASP A 1 91 ? 0.349 8.784 14.089 1.00 93.56 91 ASP A O 1
ATOM 647 N N . GLU A 1 92 ? 0.730 10.897 14.740 1.00 96.88 92 GLU A N 1
ATOM 648 C CA . GLU A 1 92 ? 0.018 10.780 16.020 1.00 96.88 92 GLU A CA 1
ATOM 649 C C . GLU A 1 92 ? -1.487 10.561 15.809 1.00 96.88 92 GLU A C 1
ATOM 651 O O . GLU A 1 92 ? -2.061 9.625 16.361 1.00 96.88 92 GLU A O 1
ATOM 656 N N . ALA A 1 93 ? -2.110 11.342 14.922 1.00 97.19 93 ALA A N 1
ATOM 657 C CA . ALA A 1 93 ? -3.531 11.205 14.610 1.00 97.19 93 ALA A CA 1
ATOM 658 C C . ALA A 1 93 ? -3.851 9.856 13.942 1.00 97.19 93 ALA A C 1
ATOM 660 O O . ALA A 1 93 ? -4.884 9.24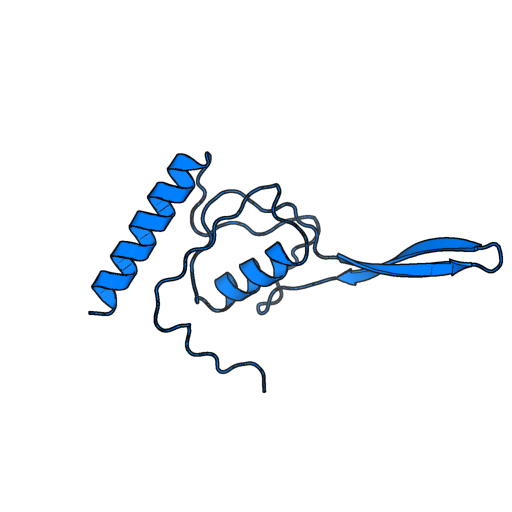5 14.231 1.00 97.19 93 ALA A O 1
ATOM 661 N N . GLN A 1 94 ? -2.963 9.366 13.069 1.00 97.00 94 GLN A N 1
ATOM 662 C CA . GLN A 1 94 ? -3.086 8.035 12.471 1.00 97.00 94 GLN A CA 1
ATOM 663 C C . GLN A 1 94 ? -3.037 6.936 13.535 1.00 97.00 94 GLN A C 1
ATOM 665 O O . GLN A 1 94 ? -3.877 6.031 13.528 1.00 97.00 94 GLN A O 1
ATOM 670 N N . LEU A 1 95 ? -2.080 7.023 14.463 1.00 97.44 95 LEU A N 1
ATOM 671 C CA . LEU A 1 95 ? -1.937 6.066 15.554 1.00 97.44 95 LEU A CA 1
ATOM 672 C C . LEU A 1 95 ? -3.157 6.079 16.480 1.00 97.44 95 LEU A C 1
ATOM 674 O O . LEU A 1 95 ? -3.698 5.015 16.786 1.00 97.44 95 LEU A O 1
ATOM 678 N N . ASP A 1 96 ? -3.628 7.259 16.878 1.00 98.25 96 ASP A N 1
ATOM 679 C CA . ASP A 1 96 ? -4.815 7.407 17.720 1.00 98.25 96 ASP A CA 1
ATOM 680 C C . ASP A 1 96 ? -6.043 6.781 17.061 1.00 98.25 96 ASP A C 1
ATOM 682 O O . ASP A 1 96 ? -6.763 5.996 17.692 1.00 98.25 96 ASP A O 1
ATOM 686 N N . LYS A 1 97 ? -6.245 7.044 15.762 1.00 97.69 97 LYS A N 1
ATOM 687 C CA . LYS A 1 97 ? -7.350 6.446 15.014 1.00 97.69 97 LYS A CA 1
ATOM 688 C C . LYS A 1 97 ? -7.223 4.927 14.923 1.00 97.69 97 LYS A C 1
ATOM 690 O O . LYS A 1 97 ? -8.214 4.215 15.093 1.00 97.69 97 LYS A O 1
ATOM 695 N N . ALA A 1 98 ? -6.022 4.405 14.692 1.00 95.75 98 ALA A N 1
ATOM 696 C CA . ALA A 1 98 ? -5.801 2.965 14.653 1.00 95.75 98 ALA A CA 1
ATOM 697 C C . ALA A 1 98 ? -6.075 2.292 16.006 1.00 95.75 98 ALA A C 1
ATOM 699 O O . ALA A 1 98 ? -6.705 1.233 16.048 1.00 95.75 98 ALA A O 1
ATOM 700 N N . ILE A 1 99 ? -5.671 2.918 17.114 1.00 96.81 99 ILE A N 1
ATOM 701 C CA . ILE A 1 99 ? -5.949 2.425 18.469 1.00 96.81 99 ILE A CA 1
ATOM 702 C C . ILE A 1 99 ? -7.454 2.437 18.758 1.00 96.81 99 ILE A C 1
ATOM 704 O O . ILE A 1 99 ? -7.974 1.465 19.313 1.00 96.81 99 ILE A O 1
ATOM 708 N N . GLU A 1 100 ? -8.161 3.506 18.383 1.00 96.44 100 GLU A N 1
ATOM 709 C CA . GLU A 1 100 ? -9.622 3.605 18.499 1.00 96.44 100 GLU A CA 1
ATOM 710 C C . GLU A 1 100 ? -10.310 2.429 17.784 1.00 96.44 100 GLU A C 1
ATOM 712 O O . GLU A 1 100 ? -11.097 1.701 18.396 1.00 96.44 100 GLU A O 1
ATOM 717 N N . LEU A 1 101 ? -9.957 2.193 16.515 1.00 94.44 101 LEU A N 1
ATOM 718 C CA . LEU A 1 101 ? -10.530 1.128 15.688 1.00 94.44 101 LEU A CA 1
ATOM 719 C C . LEU A 1 101 ? -10.215 -0.269 16.237 1.00 94.44 101 LEU A C 1
ATOM 721 O O . LEU A 1 101 ? -11.112 -1.108 16.350 1.00 94.44 101 LEU A O 1
ATOM 725 N N . ALA A 1 102 ? -8.963 -0.517 16.629 1.00 92.00 102 ALA A N 1
ATOM 726 C CA . ALA A 1 102 ? -8.549 -1.803 17.180 1.00 92.00 102 ALA A CA 1
ATOM 727 C C . ALA A 1 102 ? -9.272 -2.120 18.501 1.00 92.00 102 ALA A C 1
ATOM 729 O O . ALA A 1 102 ? -9.748 -3.240 18.695 1.00 92.00 102 ALA A O 1
ATOM 730 N N . ARG A 1 103 ? -9.428 -1.130 19.394 1.00 92.31 103 ARG A N 1
ATOM 731 C CA . ARG A 1 103 ? -10.193 -1.285 20.645 1.00 92.31 103 ARG A CA 1
ATOM 732 C C . ARG A 1 103 ? -11.670 -1.565 20.381 1.00 92.31 103 ARG A C 1
ATOM 734 O O . ARG A 1 103 ? -12.243 -2.430 21.040 1.00 92.31 103 ARG A O 1
ATOM 741 N N . ALA A 1 104 ? -12.275 -0.873 19.417 1.00 89.88 104 ALA A N 1
ATOM 742 C CA . ALA A 1 104 ? -13.668 -1.103 19.044 1.00 89.88 104 ALA A CA 1
ATOM 743 C C . ALA A 1 104 ? -13.889 -2.523 18.493 1.00 89.88 104 ALA A C 1
ATOM 745 O O . ALA A 1 104 ? -14.888 -3.162 18.820 1.00 89.88 104 ALA A O 1
ATOM 746 N N . ALA A 1 105 ? -12.952 -3.048 17.701 1.00 85.75 105 ALA A N 1
ATOM 747 C CA . ALA A 1 105 ? -13.008 -4.420 17.200 1.00 85.75 105 ALA A CA 1
ATOM 748 C C . ALA A 1 105 ? -12.879 -5.470 18.321 1.00 85.75 105 ALA A C 1
ATOM 750 O O . ALA A 1 105 ? -13.622 -6.449 18.306 1.00 85.75 105 ALA A O 1
ATOM 751 N N . LEU A 1 106 ? -12.024 -5.246 19.331 1.00 83.19 106 LEU A N 1
ATOM 752 C CA . LEU A 1 106 ? -11.938 -6.132 20.508 1.00 83.19 106 LEU A CA 1
ATOM 753 C C . LEU A 1 106 ? -13.260 -6.219 21.274 1.00 83.19 106 LEU A C 1
ATOM 755 O O . LEU A 1 106 ? -13.621 -7.289 21.747 1.00 83.19 106 LEU A O 1
ATOM 759 N N . GLN A 1 107 ? -13.984 -5.105 21.391 1.00 79.00 107 GLN A N 1
ATOM 760 C CA . GLN A 1 107 ? -15.265 -5.063 22.103 1.00 79.00 107 GLN A CA 1
ATOM 761 C C . GLN A 1 107 ? -16.396 -5.767 21.344 1.00 79.00 107 GLN A C 1
ATOM 763 O O . GLN A 1 107 ? -17.346 -6.218 21.970 1.00 79.00 107 GLN A O 1
ATOM 768 N N . LYS A 1 108 ? -16.313 -5.857 20.009 1.00 69.00 108 LYS A N 1
ATOM 769 C CA . LYS A 1 108 ? -17.311 -6.540 19.166 1.00 69.00 108 LYS A CA 1
ATOM 770 C C . LYS A 1 108 ? -17.094 -8.052 19.061 1.00 69.00 108 LYS A C 1
ATOM 772 O O . LYS A 1 108 ? -18.020 -8.756 18.677 1.00 69.00 108 LYS A O 1
ATOM 777 N N . GLY A 1 109 ? -15.878 -8.525 19.337 1.00 59.66 109 GLY A N 1
ATOM 778 C CA . GLY A 1 109 ? -15.528 -9.949 19.367 1.00 59.66 109 GLY A CA 1
ATOM 779 C C . GLY A 1 109 ? -15.683 -10.610 20.743 1.00 59.66 109 GLY A C 1
ATOM 780 O O . GLY A 1 109 ? -15.298 -11.770 20.876 1.00 59.66 109 GLY A O 1
ATOM 781 N N . ALA A 1 110 ? -16.189 -9.876 21.742 1.00 46.50 110 ALA A N 1
ATOM 782 C CA . ALA A 1 110 ? -16.491 -10.350 23.095 1.00 46.50 110 ALA A CA 1
ATOM 783 C C . ALA A 1 110 ? -17.970 -10.729 23.256 1.00 46.50 110 ALA A C 1
ATOM 785 O O . ALA A 1 110 ? -18.821 -10.085 22.600 1.00 46.50 110 ALA A O 1
#

Foldseek 3Di:
DPPDDPAPLAADEAEADQAQEDPSLQVQLQCVVVVSYFYFEAFYNQHFFDWDWDADPVRDIDIDTDDGDAHPVRHGSHPGGDGTPHYDYDPVRRVVVSVVRRVVVVVVSD